Protein AF-A0A7X7DT13-F1 (afdb_monomer)

Nearest PDB structures (foldseek):
  2dmy-assembly1_A  TM=5.215E-01  e=1.303E+00  Homo sapiens
  7u3l-assembly1_A  TM=6.039E-01  e=2.149E+00  Homo sapiens
  6vff-assembly1_B  TM=4.395E-01  e=9.867E-01  Homo sapiens
  7s9y-assembly1_A  TM=3.881E-01  e=2.838E+00  Helicobacter hepaticus
  6t5l-assembly1_A  TM=2.490E-01  e=2.685E+00  Myroides odora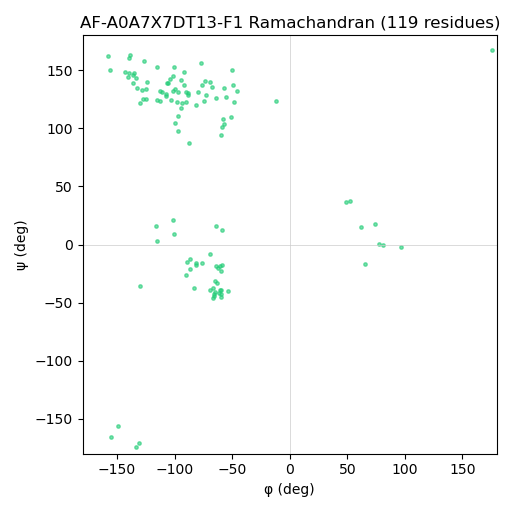timimus

Secondary structure (DSSP, 8-state):
-EEEEEEEETTEEEEEEEEEEEEE-SSS-EEEEEEEEEEETTEEEEEEESS-HHHHHHHHHHHHHTTT--EE-GGGSTTEE--TTTTTTTEEEETTS-S--EESS-SS-B---PPP-----

Foldseek 3Di:
DKDWDWFAKPNHIWIKIKDWDWDDPVPPDTATKIKIWTDDPNDIQIFIDRQENLNRVVRSQVSCVVVVMHTDWPSPDPQWDADPVCTRVQWTDGNVDDPWIDGGGHRVDGDPPDPPPPPPD

Structure (mmCIF, N/CA/C/O backbone):
data_AF-A0A7X7DT13-F1
#
_entry.id   AF-A0A7X7DT13-F1
#
loop_
_atom_site.group_PDB
_atom_site.id
_atom_site.type_symbol
_atom_site.label_atom_id
_atom_site.label_alt_id
_atom_site.label_comp_id
_atom_site.label_asym_id
_atom_site.label_entity_id
_atom_site.label_seq_id
_atom_site.pdbx_PDB_ins_code
_atom_site.Cartn_x
_atom_site.Cartn_y
_atom_site.Cartn_z
_atom_site.occupancy
_atom_site.B_iso_or_equiv
_atom_site.auth_seq_id
_atom_site.auth_comp_id
_atom_site.auth_asym_id
_atom_site.auth_atom_id
_atom_site.pdbx_PDB_model_num
ATOM 1 N N . LYS A 1 1 ? 0.604 15.505 -0.521 1.00 64.25 1 LYS A N 1
ATOM 2 C CA . LYS A 1 1 ? -0.379 15.588 -1.636 1.00 64.25 1 LYS A CA 1
ATOM 3 C C . LYS A 1 1 ? -1.197 14.307 -1.616 1.00 64.25 1 LYS A C 1
ATOM 5 O O . LYS A 1 1 ? -0.602 13.257 -1.414 1.00 64.25 1 LYS A O 1
ATOM 10 N N . MET A 1 2 ? -2.523 14.400 -1.712 1.00 77.62 2 MET A N 1
ATOM 11 C CA . MET A 1 2 ? -3.404 13.231 -1.725 1.00 77.62 2 MET A CA 1
ATOM 12 C C . MET A 1 2 ? -3.610 12.772 -3.165 1.00 77.62 2 MET A C 1
ATOM 14 O O . MET A 1 2 ? -3.875 13.593 -4.042 1.00 77.62 2 MET A O 1
ATOM 18 N N . HIS A 1 3 ? -3.448 11.477 -3.398 1.00 81.50 3 HIS A N 1
ATOM 19 C CA . HIS A 1 3 ? -3.625 10.834 -4.689 1.00 81.50 3 HIS A CA 1
ATOM 20 C C . HIS A 1 3 ? -4.659 9.719 -4.537 1.00 81.50 3 HIS A C 1
ATOM 22 O O . HIS A 1 3 ? -4.671 9.007 -3.533 1.00 81.50 3 HIS A O 1
ATOM 28 N N . CYS A 1 4 ? -5.539 9.575 -5.522 1.00 85.56 4 CYS A N 1
ATOM 29 C CA . CYS A 1 4 ? -6.442 8.435 -5.601 1.00 85.56 4 CYS A CA 1
ATOM 30 C C . CYS A 1 4 ? -5.956 7.493 -6.694 1.00 85.56 4 CYS A C 1
ATOM 32 O O . CYS A 1 4 ? -5.557 7.945 -7.767 1.00 85.56 4 CYS A O 1
ATOM 34 N N . CYS A 1 5 ? -6.017 6.199 -6.424 1.00 85.75 5 CYS A N 1
ATOM 35 C CA . CYS A 1 5 ? -5.726 5.160 -7.398 1.00 85.75 5 CYS A CA 1
ATOM 36 C C . CYS A 1 5 ? -6.723 4.012 -7.251 1.00 85.75 5 CYS A C 1
ATOM 38 O O . CYS A 1 5 ? -7.401 3.884 -6.231 1.00 85.75 5 CYS A O 1
ATOM 40 N N . GLU A 1 6 ? -6.838 3.209 -8.298 1.00 88.19 6 GLU A N 1
ATOM 41 C CA . GLU A 1 6 ? -7.693 2.029 -8.317 1.00 88.19 6 GLU A CA 1
ATOM 42 C C . GLU A 1 6 ? -6.823 0.803 -8.058 1.00 88.19 6 GLU A C 1
ATOM 44 O O . GLU A 1 6 ? -5.734 0.669 -8.615 1.00 88.19 6 GLU A O 1
ATOM 49 N N . GLY A 1 7 ? -7.291 -0.061 -7.169 1.00 86.75 7 GLY A N 1
ATOM 50 C CA . GLY A 1 7 ? -6.700 -1.359 -6.881 1.00 86.75 7 GLY A CA 1
ATOM 51 C C . GLY A 1 7 ? -7.777 -2.429 -6.898 1.00 86.75 7 GLY A C 1
ATOM 52 O O . GLY A 1 7 ? -8.921 -2.180 -7.284 1.00 86.75 7 GLY A O 1
ATOM 53 N N . THR A 1 8 ? -7.424 -3.629 -6.460 1.00 90.38 8 THR A N 1
ATOM 54 C CA . THR A 1 8 ? -8.359 -4.752 -6.415 1.00 90.38 8 THR A CA 1
ATOM 55 C C . THR A 1 8 ? -8.348 -5.375 -5.027 1.00 90.38 8 THR A C 1
ATOM 57 O O . THR A 1 8 ? -7.288 -5.604 -4.450 1.00 90.38 8 THR A O 1
ATOM 60 N N . ILE A 1 9 ? -9.534 -5.623 -4.480 1.00 89.88 9 ILE A N 1
ATOM 61 C CA . ILE A 1 9 ? -9.745 -6.295 -3.202 1.00 89.88 9 ILE A CA 1
ATOM 62 C C . ILE A 1 9 ? -10.671 -7.483 -3.432 1.00 89.88 9 ILE A C 1
ATOM 64 O O . ILE A 1 9 ? -11.763 -7.305 -3.963 1.00 89.88 9 ILE A O 1
ATOM 68 N N . ASN A 1 10 ? -10.256 -8.689 -3.035 1.00 89.00 10 ASN A N 1
ATOM 69 C CA . ASN A 1 10 ? -11.009 -9.929 -3.261 1.00 89.00 10 ASN A CA 1
ATOM 70 C C . ASN A 1 10 ? -11.481 -10.083 -4.729 1.00 89.00 10 ASN A C 1
ATOM 72 O O . ASN A 1 10 ? -12.593 -10.539 -4.987 1.00 89.00 10 ASN A O 1
ATOM 76 N N . GLY A 1 11 ? -10.669 -9.645 -5.699 1.00 85.12 11 GLY A N 1
ATOM 77 C CA . GLY A 1 11 ? -11.036 -9.641 -7.122 1.00 85.12 11 GLY A CA 1
ATOM 78 C C . GLY A 1 11 ? -11.979 -8.515 -7.585 1.00 85.12 11 GLY A C 1
ATOM 79 O O . GLY A 1 11 ? -12.290 -8.453 -8.773 1.00 85.12 11 GLY A O 1
ATOM 80 N N . VAL A 1 12 ? -12.407 -7.605 -6.705 1.00 87.94 12 VAL A N 1
ATOM 81 C CA . VAL A 1 12 ? -13.311 -6.482 -7.020 1.00 87.94 12 VAL A CA 1
ATOM 82 C C . VAL A 1 12 ? -12.547 -5.149 -7.029 1.00 87.94 12 VAL A C 1
ATOM 84 O O . VAL A 1 12 ? -11.699 -4.934 -6.161 1.00 87.94 12 VAL A O 1
ATOM 87 N N . PRO A 1 13 ? -12.815 -4.228 -7.977 1.00 89.50 13 PRO A N 1
ATOM 88 C CA . PRO A 1 13 ? -12.209 -2.899 -7.968 1.00 89.50 13 PRO A CA 1
ATOM 89 C C . PRO A 1 13 ? -12.489 -2.134 -6.669 1.00 89.50 13 PRO A C 1
ATOM 91 O O . PRO A 1 13 ? -13.626 -2.071 -6.205 1.00 89.50 13 PRO A O 1
ATOM 94 N N . ALA A 1 14 ? -11.454 -1.513 -6.112 1.00 90.62 14 ALA A N 1
ATOM 95 C CA . ALA A 1 14 ? -11.539 -0.689 -4.914 1.00 90.62 14 ALA A CA 1
ATOM 96 C C . ALA A 1 14 ? -10.726 0.597 -5.087 1.00 90.62 14 ALA A C 1
ATOM 98 O O . ALA A 1 14 ? -9.675 0.614 -5.735 1.00 90.62 14 ALA A O 1
ATOM 99 N N . ARG A 1 15 ? -11.208 1.690 -4.490 1.00 92.00 15 ARG A N 1
ATOM 100 C CA . ARG A 1 15 ? -10.539 2.990 -4.555 1.00 92.00 15 ARG A CA 1
ATOM 101 C C . ARG A 1 15 ? -9.626 3.178 -3.352 1.00 92.00 15 ARG A C 1
ATOM 103 O O . ARG A 1 15 ? -10.079 3.204 -2.212 1.00 92.00 15 ARG A O 1
ATOM 110 N N . PHE A 1 16 ? -8.350 3.389 -3.632 1.00 93.00 16 PHE A N 1
ATOM 111 C CA . PHE A 1 16 ? -7.331 3.676 -2.638 1.00 93.00 16 PHE A CA 1
ATOM 112 C C . PHE A 1 16 ? -7.012 5.164 -2.601 1.00 93.00 16 PHE A C 1
ATOM 114 O O . PHE A 1 16 ? -6.982 5.852 -3.627 1.00 93.00 16 PHE A O 1
ATOM 121 N N . THR A 1 17 ? -6.719 5.645 -1.400 1.00 93.25 17 THR A N 1
ATOM 122 C CA . THR A 1 17 ? -6.190 6.980 -1.152 1.00 93.25 17 THR A CA 1
ATOM 123 C C . THR A 1 17 ? -4.789 6.855 -0.585 1.00 93.25 17 THR A C 1
ATOM 125 O O . THR A 1 17 ? -4.573 6.206 0.434 1.00 93.25 17 THR A O 1
ATOM 128 N N . VAL A 1 18 ? -3.836 7.506 -1.239 1.00 90.69 18 VAL A N 1
ATOM 129 C CA . VAL A 1 18 ? -2.421 7.503 -0.864 1.00 90.69 18 VAL A CA 1
ATOM 130 C C . VAL A 1 18 ? -1.929 8.928 -0.676 1.00 90.69 18 VAL A C 1
ATOM 132 O O . VAL A 1 18 ? -2.233 9.819 -1.473 1.00 90.69 18 VAL A O 1
ATOM 135 N N . HIS A 1 19 ? -1.204 9.181 0.407 1.00 89.44 19 HIS A N 1
ATOM 136 C CA . HIS A 1 19 ? -0.719 10.523 0.711 1.00 89.44 19 HIS A CA 1
ATOM 137 C C . HIS A 1 19 ? 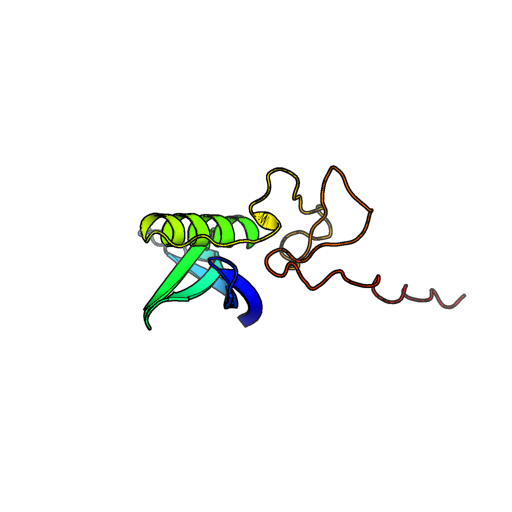0.494 10.511 1.635 1.00 89.44 19 HIS A C 1
ATOM 139 O O . HIS A 1 19 ? 0.780 9.533 2.320 1.00 89.44 19 HIS A O 1
ATOM 145 N N . THR A 1 20 ? 1.195 11.641 1.659 1.00 89.75 20 THR A N 1
ATOM 146 C CA . THR A 1 20 ? 2.198 11.953 2.676 1.00 89.75 20 THR A CA 1
ATOM 147 C C . THR A 1 20 ? 1.572 12.778 3.796 1.00 89.75 20 THR A C 1
ATOM 149 O O . THR A 1 20 ? 0.734 13.649 3.541 1.00 89.75 20 THR A O 1
ATOM 152 N N . GLY A 1 21 ? 1.979 12.512 5.032 1.00 87.25 21 GLY A N 1
ATOM 153 C CA . GLY A 1 21 ? 1.479 13.168 6.238 1.00 87.25 21 GLY A CA 1
ATOM 154 C C . GLY A 1 21 ? 2.499 13.112 7.372 1.00 87.25 21 GLY A C 1
ATOM 155 O O . GLY A 1 21 ? 3.669 12.810 7.143 1.00 87.25 21 GLY A O 1
ATOM 156 N N . ARG A 1 22 ? 2.067 13.408 8.600 1.00 85.50 22 ARG A N 1
ATOM 157 C CA . ARG A 1 22 ? 2.911 13.291 9.797 1.00 85.50 22 ARG A CA 1
ATOM 158 C C . ARG A 1 22 ? 2.574 12.007 10.545 1.00 85.50 22 ARG A C 1
ATOM 160 O O . ARG A 1 22 ? 1.403 11.752 10.798 1.00 85.50 22 ARG A O 1
ATOM 167 N N . ILE A 1 23 ? 3.591 11.233 10.916 1.00 77.94 23 ILE A N 1
ATOM 168 C CA . ILE A 1 23 ? 3.452 10.124 11.867 1.00 77.94 23 ILE A CA 1
ATOM 169 C C . ILE A 1 23 ? 3.900 10.624 13.240 1.00 77.94 23 ILE A C 1
ATOM 171 O O . ILE A 1 23 ? 5.032 11.092 13.397 1.00 77.94 23 ILE A O 1
ATOM 175 N N . GLU A 1 24 ? 3.011 10.524 14.227 1.00 74.06 24 GLU A N 1
ATOM 176 C CA . GLU A 1 24 ? 3.325 10.776 15.632 1.00 74.06 24 GLU A CA 1
ATOM 177 C C . GLU A 1 24 ? 3.816 9.485 16.285 1.00 74.06 24 GLU A C 1
ATOM 179 O O . GLU A 1 24 ? 3.170 8.444 16.200 1.00 74.06 24 GLU A O 1
ATOM 184 N N . THR A 1 25 ? 4.971 9.541 16.949 1.00 65.75 25 THR A N 1
ATOM 185 C CA . THR A 1 25 ? 5.603 8.346 17.537 1.00 65.75 25 THR A CA 1
ATOM 186 C C . THR A 1 25 ? 5.392 8.226 19.050 1.00 65.75 25 THR A C 1
ATOM 188 O O . THR A 1 25 ? 6.179 7.576 19.735 1.00 65.75 25 THR A O 1
ATOM 191 N N . GLY A 1 26 ? 4.371 8.880 19.619 1.00 65.44 26 GLY A N 1
ATOM 192 C CA . GLY A 1 26 ? 4.106 8.925 21.073 1.00 65.44 26 GLY A CA 1
ATOM 193 C C . GLY A 1 26 ? 5.181 9.651 21.904 1.00 65.44 26 GLY A C 1
ATOM 194 O O . GLY A 1 26 ? 4.941 10.065 23.033 1.00 65.44 26 GLY A O 1
ATOM 195 N N . ARG A 1 27 ? 6.367 9.856 21.330 1.00 58.50 27 ARG A N 1
ATOM 196 C CA . ARG A 1 27 ? 7.398 10.810 21.737 1.00 58.50 27 ARG A CA 1
ATOM 197 C C . ARG A 1 27 ? 7.284 12.009 20.799 1.00 58.50 27 ARG A C 1
ATOM 199 O O . ARG A 1 27 ? 6.868 11.841 19.657 1.00 58.50 27 ARG A O 1
ATOM 206 N N . SER A 1 28 ? 7.678 13.199 21.243 1.00 56.72 28 SER A N 1
ATOM 207 C CA . SER A 1 28 ? 7.500 14.501 20.564 1.00 56.72 28 SER A CA 1
ATOM 208 C C . SER A 1 28 ? 8.133 14.645 19.162 1.00 56.72 28 SER A C 1
ATOM 210 O O . SER A 1 28 ? 8.276 15.756 18.658 1.00 56.72 28 SER A O 1
ATOM 212 N N . ARG A 1 29 ? 8.571 13.550 18.533 1.00 59.00 29 ARG A N 1
ATOM 213 C CA . ARG A 1 29 ? 9.154 13.501 17.195 1.00 59.00 29 ARG A CA 1
ATOM 214 C C . ARG A 1 29 ? 8.065 13.176 16.173 1.00 59.00 29 ARG A C 1
ATOM 216 O O . ARG A 1 29 ? 7.479 12.092 16.203 1.00 59.00 29 ARG A O 1
ATOM 223 N N . MET A 1 30 ? 7.839 14.126 15.269 1.00 63.72 30 MET A N 1
ATOM 224 C CA . MET A 1 30 ? 7.021 13.959 14.071 1.00 63.72 30 MET A CA 1
ATOM 225 C C . MET A 1 30 ? 7.936 13.655 12.887 1.00 63.72 30 MET A C 1
ATOM 227 O O . MET A 1 30 ? 8.904 14.381 12.655 1.00 63.72 30 MET A O 1
ATOM 231 N N . PHE A 1 31 ? 7.605 12.622 12.121 1.00 74.50 31 PHE A N 1
ATOM 232 C CA . PHE A 1 31 ? 8.295 1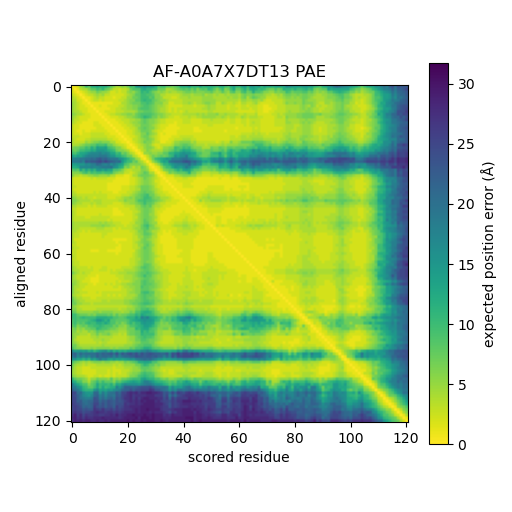2.294 10.874 1.00 74.50 31 PHE A CA 1
ATOM 233 C C . PHE A 1 31 ? 7.344 12.457 9.695 1.00 74.50 31 PHE A C 1
ATOM 235 O O . PHE A 1 31 ? 6.128 12.317 9.853 1.00 74.50 31 PHE A O 1
ATOM 242 N N . ILE A 1 32 ? 7.896 12.743 8.514 1.00 82.75 32 ILE A N 1
ATOM 243 C CA . ILE A 1 32 ? 7.139 12.569 7.275 1.00 82.75 32 ILE A CA 1
ATOM 244 C C . ILE A 1 32 ? 6.856 11.074 7.144 1.00 82.75 32 ILE A C 1
ATOM 246 O O . ILE A 1 32 ? 7.766 10.255 7.242 1.00 82.75 32 ILE A O 1
ATOM 250 N N . GLY A 1 33 ? 5.586 10.740 6.971 1.00 89.12 33 GLY A N 1
ATOM 251 C CA . GLY A 1 33 ? 5.122 9.382 6.768 1.00 89.12 33 GLY A CA 1
ATOM 252 C C . GLY A 1 33 ? 4.279 9.262 5.518 1.00 89.12 33 GLY A C 1
ATOM 253 O O . GLY A 1 33 ? 3.701 10.238 5.032 1.00 89.12 33 GLY A O 1
ATOM 254 N N . TYR A 1 34 ? 4.205 8.040 5.026 1.00 91.75 34 TYR A N 1
ATOM 255 C CA . TYR A 1 34 ? 3.379 7.633 3.909 1.00 91.75 34 TYR A CA 1
ATOM 256 C C . TYR A 1 34 ? 2.168 6.884 4.438 1.00 91.75 34 TYR A C 1
ATOM 258 O O . TYR A 1 34 ? 2.271 6.123 5.399 1.00 91.75 34 TYR A O 1
ATOM 266 N N . PHE A 1 35 ? 1.027 7.102 3.800 1.00 93.69 35 PHE A N 1
ATOM 267 C CA . PHE A 1 35 ? -0.253 6.542 4.200 1.00 93.69 35 PHE A CA 1
ATOM 268 C C . PHE A 1 35 ? -0.950 5.954 2.982 1.00 93.69 35 PHE A C 1
ATOM 270 O O . PHE A 1 35 ? -1.002 6.599 1.931 1.00 93.69 35 PHE A O 1
ATOM 277 N N . ALA A 1 36 ? -1.498 4.752 3.141 1.00 94.56 36 ALA A N 1
ATOM 278 C CA . ALA A 1 36 ? -2.337 4.083 2.158 1.00 94.56 36 ALA A CA 1
ATOM 279 C C . ALA A 1 36 ? -3.638 3.644 2.832 1.00 94.56 36 ALA A C 1
ATOM 281 O O . ALA A 1 36 ? -3.609 2.946 3.848 1.00 94.56 36 ALA A O 1
ATOM 282 N N . SER A 1 37 ? -4.767 4.063 2.271 1.00 95.88 37 SER A N 1
ATOM 283 C CA . SER A 1 37 ? -6.089 3.882 2.863 1.00 95.88 37 SER A CA 1
ATOM 284 C C . SER A 1 37 ? -7.083 3.357 1.838 1.00 95.88 37 SER A C 1
ATOM 286 O O . SER A 1 37 ? -7.072 3.787 0.685 1.00 95.88 37 SER A O 1
ATOM 288 N N . VAL A 1 38 ? -7.983 2.490 2.283 1.00 95.50 38 VAL A N 1
ATOM 289 C CA . VAL A 1 38 ? -9.168 2.048 1.539 1.00 95.50 38 VAL A CA 1
ATOM 290 C C . VAL A 1 38 ? -10.350 1.961 2.494 1.00 95.50 38 VAL A C 1
ATOM 292 O O . VAL A 1 38 ? -10.164 1.687 3.678 1.00 95.50 38 VAL A O 1
ATOM 295 N N . GLU A 1 39 ? -11.550 2.227 2.000 1.00 94.62 39 GLU A N 1
ATOM 296 C CA . GLU A 1 39 ? -12.779 2.085 2.777 1.00 94.62 39 GLU A CA 1
ATOM 297 C C . GLU A 1 39 ? -13.320 0.660 2.640 1.00 94.62 39 GLU A C 1
ATOM 299 O O . GLU A 1 39 ? -13.429 0.145 1.527 1.00 94.62 39 GLU A O 1
ATOM 304 N N . ILE A 1 40 ? -13.638 0.026 3.768 1.00 92.25 40 ILE A N 1
ATOM 305 C CA . ILE A 1 40 ? -14.259 -1.300 3.846 1.00 92.25 40 ILE A CA 1
ATOM 306 C C . ILE A 1 40 ? -15.445 -1.188 4.792 1.00 92.25 40 ILE A C 1
ATOM 308 O O . ILE A 1 40 ? -15.264 -0.795 5.941 1.00 92.25 40 ILE A O 1
ATOM 312 N N . ASP A 1 41 ? -16.642 -1.518 4.308 1.00 90.12 41 ASP A N 1
ATOM 313 C CA . ASP A 1 41 ? -17.890 -1.458 5.082 1.00 90.12 41 ASP A CA 1
ATOM 314 C C . ASP A 1 41 ? -18.126 -0.093 5.766 1.00 90.12 41 ASP A C 1
ATOM 316 O O . ASP A 1 41 ? -18.611 -0.018 6.891 1.00 90.12 41 ASP A O 1
ATOM 320 N N . GLY A 1 42 ? -17.753 1.001 5.088 1.00 90.38 42 GLY A N 1
ATOM 321 C CA . GLY A 1 42 ? -17.864 2.374 5.600 1.00 90.38 42 GLY A CA 1
ATOM 322 C C . GLY A 1 42 ? -16.741 2.804 6.552 1.00 90.38 42 GLY A C 1
ATOM 323 O O . GLY A 1 42 ? -16.730 3.947 7.002 1.00 90.38 42 GLY A O 1
ATOM 324 N N . GLU A 1 43 ? -15.776 1.927 6.839 1.00 92.25 43 GLU A N 1
ATOM 325 C CA . GLU A 1 43 ? -14.672 2.190 7.762 1.00 92.25 43 GLU A CA 1
ATOM 326 C C . GLU A 1 43 ? -13.323 2.291 7.028 1.00 92.25 43 GLU A C 1
ATOM 328 O O . GLU A 1 43 ? -12.958 1.396 6.253 1.00 92.25 43 GLU A O 1
ATOM 333 N N . PRO A 1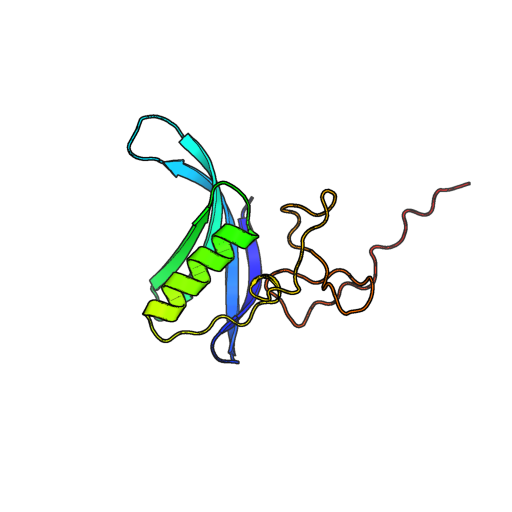 44 ? -12.510 3.333 7.286 1.00 94.44 44 PRO A N 1
ATOM 334 C CA . PRO A 1 44 ? -11.204 3.465 6.659 1.00 94.44 44 PRO A CA 1
ATOM 335 C C . PRO A 1 44 ? -10.189 2.483 7.259 1.00 94.44 44 PRO A C 1
ATOM 337 O O . PRO A 1 44 ? -9.852 2.521 8.445 1.00 94.44 44 PRO A O 1
ATOM 340 N N . VAL A 1 45 ? -9.594 1.652 6.408 1.00 96.50 45 VAL A N 1
ATOM 341 C CA . VAL A 1 45 ? -8.452 0.797 6.748 1.00 96.50 45 VAL A CA 1
ATOM 342 C C . VAL A 1 45 ? -7.176 1.459 6.253 1.00 96.50 45 VAL A C 1
ATOM 344 O O . VAL A 1 45 ? -6.887 1.466 5.060 1.00 96.50 45 VAL A O 1
ATOM 347 N N . THR A 1 46 ? -6.401 2.030 7.178 1.00 96.44 46 THR A N 1
ATOM 348 C CA . THR A 1 46 ? -5.201 2.815 6.845 1.00 96.44 46 THR A CA 1
ATOM 349 C C . THR A 1 46 ? -3.924 2.132 7.314 1.00 96.44 46 THR A C 1
ATOM 351 O O . THR A 1 46 ? -3.751 1.872 8.506 1.00 96.44 46 THR A O 1
ATOM 354 N N . GLY A 1 47 ? -3.002 1.882 6.389 1.00 95.25 47 GLY A N 1
ATOM 355 C CA . GLY A 1 47 ? -1.604 1.568 6.668 1.00 95.25 47 GLY A CA 1
ATOM 356 C C . GLY A 1 47 ? -0.745 2.831 6.664 1.00 95.25 47 GLY A C 1
ATOM 357 O O . GLY A 1 47 ? -1.042 3.783 5.943 1.00 95.25 47 GLY A O 1
ATOM 358 N N . ALA A 1 48 ? 0.308 2.844 7.480 1.00 93.88 48 ALA A N 1
ATOM 359 C CA . ALA A 1 48 ? 1.247 3.957 7.577 1.00 93.88 48 ALA A CA 1
ATOM 360 C C . ALA A 1 48 ? 2.675 3.429 7.724 1.00 93.88 48 ALA A C 1
ATOM 362 O O . ALA A 1 48 ? 2.866 2.405 8.380 1.00 93.88 48 ALA A O 1
ATOM 363 N N . ASP A 1 49 ? 3.650 4.111 7.130 1.00 91.88 49 ASP A N 1
ATOM 364 C CA . ASP A 1 49 ? 5.072 3.787 7.269 1.00 91.88 49 ASP A CA 1
ATOM 365 C C . ASP A 1 49 ? 5.951 5.018 6.997 1.00 91.88 49 ASP A C 1
ATOM 367 O O . ASP A 1 49 ? 5.571 5.900 6.225 1.00 91.88 49 ASP A O 1
ATOM 371 N N . SER A 1 50 ? 7.123 5.107 7.626 1.00 88.44 50 SER A N 1
ATOM 372 C CA . SER A 1 50 ? 8.067 6.216 7.411 1.00 88.44 50 SER A CA 1
ATOM 373 C C . SER A 1 50 ? 9.015 6.002 6.230 1.00 88.44 50 SER A C 1
ATOM 375 O O . SER A 1 50 ? 9.589 6.963 5.729 1.00 88.44 50 SER A O 1
ATOM 377 N N . SER A 1 51 ? 9.207 4.755 5.806 1.00 86.56 51 SER A N 1
ATOM 378 C CA . SER A 1 51 ? 10.212 4.353 4.817 1.00 86.56 51 SER A CA 1
ATOM 379 C C . SER A 1 51 ? 9.717 4.576 3.393 1.00 86.56 51 SER A C 1
ATOM 381 O O . SER A 1 51 ? 10.481 4.994 2.532 1.00 86.56 51 SER A O 1
ATOM 383 N N . GLY A 1 52 ? 8.430 4.333 3.140 1.00 88.44 52 GLY A N 1
ATOM 384 C CA . GLY A 1 52 ? 7.867 4.552 1.816 1.00 88.44 52 GLY A CA 1
ATOM 385 C C . GLY A 1 52 ? 6.412 4.139 1.670 1.00 88.44 52 GLY A C 1
ATOM 386 O O . GLY A 1 52 ? 5.838 3.431 2.504 1.00 88.44 52 GLY A O 1
ATOM 387 N N . ILE A 1 53 ? 5.813 4.560 0.560 1.00 88.94 53 ILE A N 1
ATOM 388 C CA . ILE A 1 53 ? 4.404 4.286 0.256 1.00 88.94 53 ILE A CA 1
ATOM 389 C C . ILE A 1 53 ? 4.110 2.794 0.048 1.00 88.94 53 ILE A C 1
ATOM 391 O O . ILE A 1 53 ? 3.039 2.325 0.426 1.00 88.94 53 ILE A O 1
ATOM 395 N N . VAL A 1 54 ? 5.073 2.023 -0.466 1.00 90.88 54 VAL A N 1
ATOM 396 C CA . VAL A 1 54 ? 4.958 0.561 -0.605 1.00 90.88 54 VAL A CA 1
ATOM 397 C C . VAL A 1 54 ? 4.863 -0.123 0.758 1.00 90.88 54 VAL A C 1
ATOM 399 O O . VAL A 1 54 ? 4.050 -1.027 0.943 1.00 90.88 54 VAL A O 1
ATOM 402 N N . PHE A 1 55 ? 5.640 0.329 1.742 1.00 91.62 55 PHE A N 1
ATOM 403 C CA . PHE A 1 55 ? 5.561 -0.200 3.104 1.00 91.62 55 PHE A CA 1
ATOM 404 C C . PHE A 1 55 ? 4.249 0.196 3.786 1.00 91.62 55 PHE A C 1
ATOM 406 O O . PHE A 1 55 ? 3.612 -0.642 4.422 1.00 91.62 55 PHE A O 1
ATOM 413 N N . ALA A 1 56 ? 3.772 1.426 3.570 1.00 93.31 56 ALA A N 1
ATOM 414 C CA . ALA A 1 56 ? 2.449 1.837 4.035 1.00 93.31 56 ALA A CA 1
ATOM 415 C C . ALA A 1 56 ? 1.332 0.969 3.424 1.00 93.31 56 ALA A C 1
ATOM 417 O O . ALA A 1 56 ? 0.400 0.582 4.129 1.00 93.31 56 ALA A O 1
ATOM 418 N N . LEU A 1 57 ? 1.448 0.605 2.142 1.00 93.56 57 LEU A N 1
ATOM 419 C CA . LEU A 1 57 ? 0.522 -0.306 1.470 1.00 93.56 57 LEU A CA 1
ATOM 420 C C . LEU A 1 57 ? 0.579 -1.726 2.041 1.00 93.56 57 LEU A C 1
ATOM 422 O O . LEU A 1 57 ? -0.469 -2.320 2.276 1.00 93.56 57 LEU A O 1
ATOM 426 N N . ARG A 1 58 ? 1.774 -2.259 2.321 1.00 94.19 58 ARG A N 1
ATOM 427 C CA . ARG A 1 58 ? 1.938 -3.559 2.997 1.00 94.19 58 ARG A CA 1
ATOM 428 C C . ARG A 1 58 ? 1.280 -3.553 4.375 1.00 94.19 58 ARG A C 1
ATOM 430 O O . ARG A 1 58 ? 0.495 -4.443 4.679 1.00 94.19 58 ARG A O 1
ATOM 437 N N . ASN A 1 59 ? 1.489 -2.497 5.159 1.00 95.44 59 ASN A N 1
ATOM 438 C CA . ASN A 1 59 ? 0.829 -2.332 6.456 1.00 95.44 59 ASN A CA 1
ATOM 439 C C . ASN A 1 59 ? -0.703 -2.221 6.322 1.00 95.44 59 ASN A C 1
ATOM 441 O O . ASN A 1 59 ? -1.433 -2.677 7.200 1.00 95.44 59 ASN A O 1
ATOM 445 N N . CYS A 1 60 ? -1.209 -1.625 5.236 1.00 96.25 60 CYS A N 1
ATOM 446 C CA . CYS A 1 60 ? -2.640 -1.610 4.919 1.00 96.25 60 CYS A CA 1
ATOM 447 C C . CYS A 1 60 ? -3.142 -3.028 4.589 1.00 96.25 60 CYS A C 1
ATOM 449 O O . CYS A 1 60 ? -4.145 -3.463 5.152 1.00 96.25 60 CYS A O 1
ATOM 451 N N . ALA A 1 61 ? -2.408 -3.775 3.759 1.00 95.25 61 ALA A N 1
ATOM 452 C CA . ALA A 1 61 ? -2.730 -5.148 3.378 1.00 95.25 61 ALA A CA 1
ATOM 453 C C . ALA A 1 61 ? -2.797 -6.094 4.587 1.00 95.25 61 ALA A C 1
ATOM 455 O O . ALA A 1 61 ? -3.740 -6.871 4.692 1.00 95.25 61 ALA A O 1
ATOM 456 N N . GLU A 1 62 ? -1.866 -5.986 5.538 1.00 96.19 62 GLU A N 1
ATOM 457 C CA . GLU A 1 62 ? -1.898 -6.777 6.777 1.00 96.19 62 GLU A CA 1
ATOM 458 C C . GLU A 1 62 ? -3.153 -6.486 7.617 1.00 96.19 62 GLU A C 1
ATOM 460 O O . GLU A 1 62 ? -3.812 -7.402 8.115 1.00 96.19 62 GLU A O 1
ATOM 465 N N . LYS A 1 63 ? -3.554 -5.212 7.722 1.00 96.94 63 LYS A N 1
ATOM 4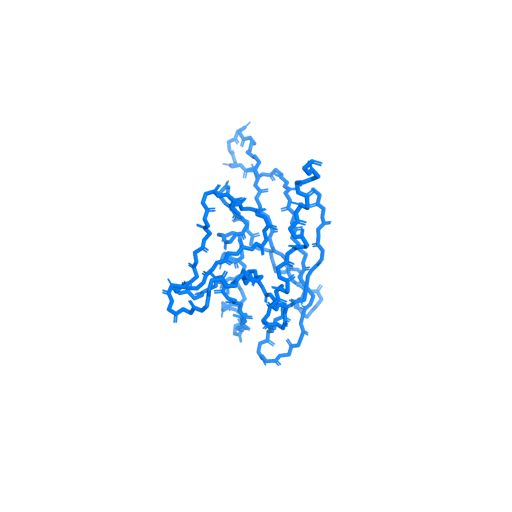66 C CA . LYS A 1 63 ? -4.790 -4.820 8.424 1.00 96.94 63 LYS A CA 1
ATOM 467 C C . LYS A 1 63 ? -6.049 -5.322 7.718 1.00 96.94 63 LYS A C 1
ATOM 469 O O . LYS A 1 63 ? -7.001 -5.698 8.397 1.00 96.94 63 LYS A O 1
ATOM 474 N N . LEU A 1 64 ? -6.065 -5.328 6.385 1.00 95.06 64 LEU A N 1
ATOM 475 C CA . LEU A 1 64 ? -7.151 -5.910 5.590 1.00 95.06 64 LEU A CA 1
ATOM 476 C C . LEU A 1 64 ? -7.214 -7.428 5.779 1.00 95.06 64 LEU A C 1
ATOM 478 O O . LEU A 1 64 ? -8.285 -7.974 6.041 1.00 95.06 64 LEU A O 1
ATOM 482 N N . ARG A 1 65 ? -6.062 -8.104 5.753 1.00 94.75 65 ARG A N 1
ATOM 483 C CA . ARG A 1 65 ? -5.962 -9.555 5.934 1.00 94.75 65 ARG A CA 1
ATOM 484 C C . ARG A 1 65 ? -6.496 -9.998 7.292 1.00 94.75 65 ARG A C 1
ATOM 486 O O . ARG A 1 65 ? -7.207 -10.997 7.363 1.00 94.75 65 ARG A O 1
ATOM 493 N N . ALA A 1 66 ? -6.234 -9.226 8.347 1.00 94.50 66 ALA A N 1
ATOM 494 C CA . ALA A 1 66 ? -6.804 -9.458 9.676 1.00 94.50 66 A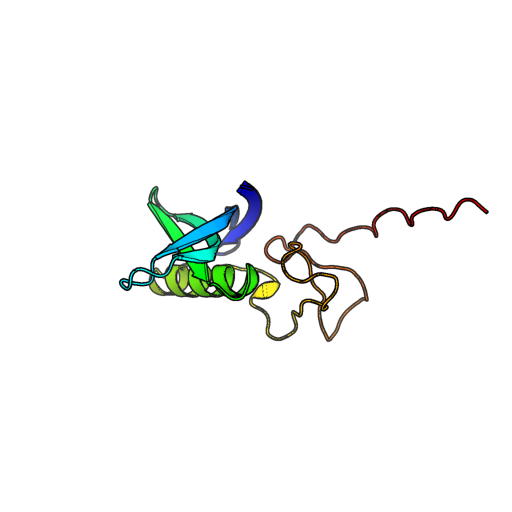LA A CA 1
ATOM 495 C C . ALA A 1 66 ? -8.348 -9.401 9.706 1.00 94.50 66 ALA A C 1
ATOM 497 O O . ALA A 1 66 ? -8.961 -9.925 10.631 1.00 94.50 66 ALA A O 1
ATOM 498 N N . ARG A 1 67 ? -8.977 -8.797 8.689 1.00 93.62 67 ARG A N 1
ATOM 499 C CA . ARG A 1 67 ? -10.434 -8.735 8.487 1.00 93.62 67 ARG A CA 1
ATOM 500 C C . ARG A 1 67 ? -10.947 -9.752 7.456 1.00 93.62 67 ARG A C 1
ATOM 502 O O . ARG A 1 67 ? -12.100 -9.673 7.055 1.00 93.62 67 ARG A O 1
ATOM 509 N N . GLY A 1 68 ? -10.107 -10.681 6.993 1.00 93.75 68 GLY A N 1
ATOM 510 C CA . GLY A 1 68 ? -10.468 -11.633 5.934 1.00 93.75 68 GLY A CA 1
ATOM 511 C C . GLY A 1 68 ? -10.536 -11.012 4.533 1.00 93.75 68 GLY A C 1
ATOM 512 O O . GLY A 1 68 ? -11.127 -11.598 3.630 1.00 93.75 68 GLY A O 1
ATOM 513 N N . VAL A 1 69 ? -9.942 -9.832 4.347 1.00 93.56 69 VAL A N 1
ATOM 514 C CA . VAL A 1 69 ? -9.947 -9.087 3.087 1.00 93.56 69 VAL A CA 1
ATOM 515 C C . VAL A 1 69 ? -8.564 -9.157 2.442 1.00 93.56 69 VAL A C 1
ATOM 517 O O . VAL A 1 69 ? -7.559 -8.843 3.077 1.00 93.56 69 VAL A O 1
ATOM 520 N N . VAL A 1 70 ? -8.495 -9.561 1.175 1.00 92.19 70 VAL A N 1
ATOM 521 C CA . VAL A 1 70 ? -7.242 -9.684 0.419 1.00 92.19 70 VAL A CA 1
ATOM 522 C C . VAL A 1 70 ? -7.100 -8.506 -0.534 1.00 92.19 70 VAL A C 1
ATOM 524 O O . VAL A 1 70 ? -7.972 -8.271 -1.364 1.00 92.19 70 VAL A O 1
ATOM 527 N N . LEU A 1 71 ? -5.989 -7.775 -0.426 1.00 90.38 71 LEU A N 1
ATOM 528 C CA . LEU A 1 71 ? -5.576 -6.768 -1.401 1.00 90.38 71 LEU A CA 1
ATOM 529 C C . LEU A 1 71 ? -4.696 -7.418 -2.472 1.00 90.38 71 LEU A C 1
ATOM 531 O O . LEU A 1 71 ? -3.637 -7.957 -2.159 1.00 90.38 71 LEU A O 1
ATOM 535 N N . ASP A 1 72 ? -5.102 -7.296 -3.731 1.00 89.19 72 ASP A N 1
ATOM 536 C CA . ASP A 1 72 ? -4.330 -7.718 -4.895 1.00 89.19 72 ASP A CA 1
ATOM 537 C C . ASP A 1 72 ? -3.586 -6.517 -5.487 1.00 89.19 72 ASP A C 1
ATOM 539 O O . ASP A 1 72 ? -4.139 -5.739 -6.267 1.00 89.19 72 ASP A O 1
ATOM 543 N N . ALA A 1 73 ? -2.311 -6.365 -5.130 1.00 89.50 73 ALA A N 1
ATOM 544 C CA . ALA A 1 73 ? -1.475 -5.257 -5.586 1.00 89.50 73 ALA A CA 1
ATOM 545 C C . ALA A 1 73 ? -0.074 -5.741 -6.005 1.00 89.50 73 ALA A C 1
ATOM 547 O O . ALA A 1 73 ? 0.517 -6.560 -5.293 1.00 89.50 73 ALA A O 1
ATOM 548 N N . PRO A 1 74 ? 0.507 -5.222 -7.111 1.00 88.88 74 PRO A N 1
ATOM 549 C CA . PRO A 1 74 ? 1.855 -5.595 -7.544 1.00 88.88 74 PRO A CA 1
ATOM 550 C C . PRO A 1 74 ? 2.918 -5.426 -6.457 1.00 88.88 74 PRO A C 1
ATOM 552 O O . PRO A 1 74 ? 3.748 -6.313 -6.280 1.00 88.88 74 PRO A O 1
ATOM 555 N N . ALA A 1 75 ? 2.851 -4.351 -5.664 1.00 89.94 75 ALA A N 1
ATOM 556 C CA . ALA A 1 75 ? 3.845 -4.059 -4.630 1.00 89.94 75 ALA A CA 1
ATOM 557 C C . ALA A 1 75 ? 3.849 -5.024 -3.425 1.00 89.94 75 ALA A C 1
ATOM 559 O O . ALA A 1 75 ? 4.758 -4.977 -2.585 1.00 89.94 75 ALA A O 1
ATOM 560 N N . LEU A 1 76 ? 2.857 -5.918 -3.342 1.00 89.94 76 LEU A N 1
ATOM 561 C CA . LEU A 1 76 ? 2.827 -7.013 -2.368 1.00 89.94 76 LEU A CA 1
ATOM 562 C C . LEU A 1 76 ? 3.567 -8.264 -2.862 1.00 89.94 76 LEU A C 1
ATOM 564 O O . LEU A 1 76 ? 3.843 -9.159 -2.069 1.00 89.94 76 LEU A O 1
ATOM 568 N N . SER A 1 77 ? 3.918 -8.332 -4.147 1.00 87.94 77 SER A N 1
ATOM 569 C CA . SER A 1 77 ? 4.749 -9.407 -4.681 1.00 87.94 77 SER A CA 1
ATOM 570 C C . SER A 1 77 ? 6.205 -9.246 -4.243 1.00 87.94 77 SER A C 1
ATOM 572 O O . SER A 1 77 ? 6.762 -8.151 -4.302 1.00 87.94 77 SER A O 1
ATOM 574 N N . GLU A 1 78 ? 6.870 -10.354 -3.913 1.00 85.94 78 GLU A N 1
ATOM 575 C CA . GLU A 1 78 ? 8.323 -10.393 -3.671 1.00 85.94 78 GLU A CA 1
ATOM 576 C C . GLU A 1 78 ? 9.149 -10.018 -4.912 1.00 85.94 78 GLU A C 1
ATOM 578 O O . GLU A 1 78 ? 10.316 -9.638 -4.814 1.00 85.94 78 GLU A O 1
ATOM 583 N N . ARG A 1 79 ? 8.536 -10.111 -6.096 1.00 87.50 79 ARG A N 1
ATOM 584 C CA . ARG A 1 79 ? 9.163 -9.772 -7.377 1.00 87.50 79 ARG A CA 1
ATOM 585 C C . ARG A 1 79 ? 9.137 -8.276 -7.664 1.00 87.50 79 ARG A C 1
ATOM 587 O O . ARG A 1 79 ? 9.879 -7.835 -8.537 1.00 87.50 79 ARG A O 1
ATOM 594 N N . PHE A 1 80 ? 8.296 -7.510 -6.974 1.00 87.94 80 PHE A N 1
ATOM 595 C CA . PHE A 1 80 ? 8.219 -6.069 -7.166 1.00 87.94 80 PHE A CA 1
ATOM 596 C C . PHE A 1 80 ? 9.406 -5.371 -6.500 1.00 87.94 80 PHE A C 1
ATOM 598 O O . PHE A 1 80 ? 9.770 -5.679 -5.362 1.00 87.94 80 PHE A O 1
ATOM 605 N N . TYR A 1 81 ? 9.982 -4.392 -7.188 1.00 86.81 81 TYR A N 1
ATOM 606 C CA . TYR A 1 81 ? 10.992 -3.507 -6.623 1.00 86.81 81 TYR A CA 1
ATOM 607 C C . TYR A 1 81 ? 10.833 -2.077 -7.140 1.00 86.81 81 TYR A C 1
ATOM 609 O O . TYR A 1 81 ? 10.438 -1.851 -8.283 1.00 86.81 81 TYR A O 1
ATOM 617 N N . GLU A 1 82 ? 11.181 -1.102 -6.305 1.00 87.12 82 GLU A N 1
ATOM 618 C CA . GLU A 1 82 ? 11.389 0.278 -6.743 1.00 87.12 82 GLU A CA 1
ATOM 619 C C . GLU A 1 82 ? 12.868 0.458 -7.101 1.00 87.12 82 GLU A C 1
ATOM 621 O O . GLU A 1 82 ? 13.762 -0.028 -6.404 1.00 87.12 82 GLU A O 1
ATOM 626 N N . SER A 1 83 ? 13.140 1.143 -8.210 1.00 81.19 83 SER A N 1
ATOM 627 C CA . SER A 1 83 ? 14.490 1.637 -8.485 1.00 81.19 83 SER A CA 1
ATOM 628 C C . SER A 1 83 ? 14.751 2.878 -7.627 1.00 81.19 83 SER A C 1
ATOM 630 O O . SER A 1 83 ? 13.810 3.597 -7.297 1.00 81.19 83 SER A O 1
ATOM 632 N N . GLY A 1 84 ? 16.013 3.213 -7.345 1.00 74.69 84 GLY A N 1
ATOM 633 C CA . GLY A 1 84 ? 16.339 4.462 -6.632 1.00 74.69 84 GLY A CA 1
ATOM 634 C C . GLY A 1 84 ? 15.855 5.737 -7.346 1.00 74.69 84 GLY A C 1
ATOM 635 O O . GLY A 1 84 ? 15.744 6.785 -6.724 1.00 74.69 84 GLY A O 1
ATOM 636 N N . LEU A 1 85 ? 15.528 5.654 -8.643 1.00 71.06 85 LEU A N 1
ATOM 637 C CA . LEU A 1 85 ? 14.947 6.750 -9.428 1.00 71.06 85 LEU A CA 1
ATOM 638 C C . LEU A 1 85 ? 13.410 6.790 -9.388 1.00 71.06 85 LEU A C 1
ATOM 640 O O . LEU A 1 85 ? 12.820 7.787 -9.795 1.00 71.06 85 LEU A O 1
ATOM 644 N N . SER A 1 86 ? 12.759 5.714 -8.939 1.00 69.94 86 SER A N 1
ATOM 645 C CA . SER A 1 86 ? 11.298 5.583 -8.884 1.00 69.94 86 SER A CA 1
ATOM 646 C C . SER A 1 86 ? 10.761 5.471 -7.457 1.00 69.94 86 SER A C 1
ATOM 648 O O . SER A 1 86 ? 9.554 5.320 -7.278 1.00 69.94 86 SER A O 1
ATOM 650 N N . GLU A 1 87 ? 11.629 5.558 -6.452 1.00 76.06 87 GLU A N 1
ATOM 651 C CA . GLU A 1 87 ? 11.254 5.466 -5.046 1.00 76.06 87 GLU A CA 1
ATOM 652 C C . GLU A 1 87 ? 10.171 6.499 -4.700 1.00 76.06 87 GLU A C 1
ATOM 654 O O . GLU A 1 87 ? 10.302 7.691 -4.988 1.00 76.06 87 GLU A O 1
ATOM 659 N N . ASN A 1 88 ? 9.069 6.034 -4.106 1.00 75.94 88 ASN A N 1
ATOM 660 C CA . ASN A 1 88 ? 7.919 6.856 -3.718 1.00 75.94 88 ASN A CA 1
ATOM 661 C C . ASN A 1 88 ? 7.203 7.569 -4.883 1.00 75.94 88 ASN A C 1
ATOM 663 O O . ASN A 1 88 ? 6.374 8.454 -4.654 1.00 75.94 88 ASN A O 1
ATOM 667 N N . SER A 1 89 ? 7.463 7.164 -6.130 1.00 79.19 89 SER A N 1
ATOM 668 C CA . SER A 1 89 ? 6.811 7.731 -7.322 1.00 79.19 89 SER A CA 1
ATOM 669 C C . SER A 1 89 ? 5.419 7.155 -7.598 1.00 79.19 89 SER A C 1
ATOM 671 O O . SER A 1 89 ? 4.660 7.721 -8.385 1.00 79.19 89 SER A O 1
ATOM 673 N N . GLY A 1 90 ? 5.085 6.023 -6.974 1.00 82.25 90 GLY A N 1
ATOM 674 C CA . GLY A 1 90 ? 3.903 5.226 -7.310 1.00 82.25 90 GLY A CA 1
ATOM 675 C C . GLY A 1 90 ? 4.170 4.054 -8.257 1.00 82.25 90 GLY A C 1
ATOM 676 O O . GLY A 1 90 ? 3.254 3.287 -8.559 1.00 82.25 90 GLY A O 1
ATOM 677 N N . TRP A 1 91 ? 5.417 3.904 -8.708 1.00 85.06 91 TRP A N 1
ATOM 678 C CA . TRP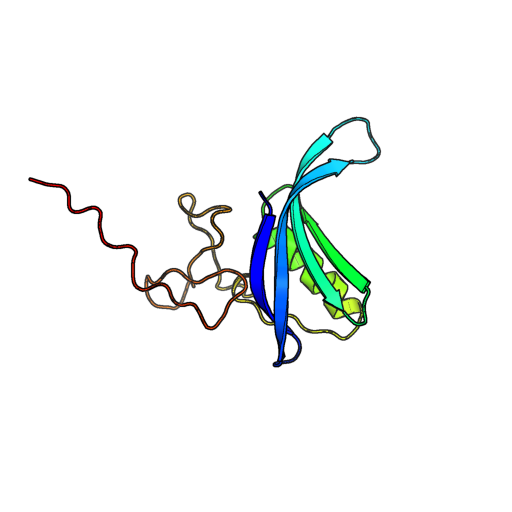 A 1 91 ? 5.809 2.966 -9.754 1.00 85.06 91 TRP A CA 1
ATOM 679 C C . TRP A 1 91 ? 7.086 2.204 -9.397 1.00 85.06 91 TRP A C 1
ATOM 681 O O . TRP A 1 91 ? 8.003 2.734 -8.769 1.00 85.06 91 TRP A O 1
ATOM 691 N N . GLY A 1 92 ? 7.158 0.966 -9.872 1.00 88.25 92 GLY A N 1
ATOM 692 C CA . GLY A 1 92 ? 8.336 0.110 -9.777 1.00 88.25 92 GLY A CA 1
ATOM 693 C C . GLY A 1 92 ? 8.412 -0.844 -10.960 1.00 88.25 92 GLY A C 1
ATOM 694 O O . GLY A 1 92 ? 7.841 -0.579 -12.015 1.00 88.25 92 GLY A O 1
ATOM 695 N N . TYR A 1 93 ? 9.106 -1.957 -10.777 1.00 86.75 93 TYR A N 1
ATOM 696 C CA . TYR A 1 93 ? 9.369 -2.957 -11.806 1.00 86.75 93 TYR A CA 1
ATOM 697 C C . TYR A 1 93 ? 9.229 -4.364 -11.218 1.00 86.75 93 TYR A C 1
ATOM 699 O O . TYR A 1 93 ? 9.250 -4.545 -9.997 1.00 86.75 93 TYR A O 1
ATOM 707 N N . MET A 1 94 ? 9.098 -5.369 -12.084 1.00 87.12 94 MET A N 1
ATOM 708 C CA . MET A 1 94 ? 9.034 -6.780 -11.696 1.00 87.12 94 MET A CA 1
ATOM 709 C C . MET A 1 94 ? 10.340 -7.478 -12.083 1.00 87.12 94 MET A C 1
ATOM 711 O O . MET A 1 94 ? 10.757 -7.393 -13.230 1.00 87.12 94 MET A O 1
ATOM 715 N N . ARG A 1 95 ? 10.972 -8.199 -11.148 1.00 81.69 95 ARG A N 1
ATOM 716 C CA . ARG A 1 95 ? 12.283 -8.857 -11.349 1.00 81.69 95 ARG A CA 1
ATOM 717 C C . ARG A 1 95 ? 12.333 -9.886 -12.487 1.00 81.69 95 ARG A C 1
ATOM 719 O O . ARG A 1 95 ? 13.415 -10.141 -12.999 1.00 81.69 95 ARG A O 1
ATOM 726 N N . ASP A 1 96 ? 11.188 -10.447 -12.873 1.00 75.12 96 ASP A N 1
ATOM 727 C CA . ASP A 1 96 ? 11.100 -11.560 -13.830 1.00 75.12 96 ASP A CA 1
ATOM 728 C C . ASP A 1 96 ? 10.358 -11.185 -15.131 1.00 75.12 96 ASP A C 1
ATOM 730 O O . ASP A 1 96 ? 9.872 -12.072 -15.833 1.00 75.12 96 ASP A O 1
ATOM 734 N N . GLY A 1 97 ? 10.174 -9.891 -15.416 1.00 64.38 97 GLY A N 1
ATOM 735 C CA . GLY A 1 97 ? 9.335 -9.409 -16.520 1.00 64.38 97 GLY A CA 1
ATOM 736 C C . GLY A 1 97 ? 9.980 -8.317 -17.371 1.00 64.38 97 GLY A C 1
ATOM 737 O O . GLY A 1 97 ? 11.146 -7.984 -17.188 1.00 64.38 97 GLY A O 1
ATOM 738 N N . ASP A 1 98 ? 9.184 -7.786 -18.306 1.00 60.41 98 ASP A N 1
ATOM 739 C CA . ASP A 1 98 ? 9.531 -6.648 -19.164 1.00 60.41 98 ASP A CA 1
ATOM 740 C C . ASP A 1 98 ? 10.070 -5.457 -18.347 1.00 60.41 98 ASP A C 1
ATOM 742 O O . ASP A 1 98 ? 9.602 -5.201 -17.236 1.00 60.41 98 ASP A O 1
ATOM 746 N N . ASP A 1 99 ? 10.954 -4.650 -18.949 1.00 70.00 99 ASP A N 1
ATOM 747 C CA . ASP A 1 99 ? 11.447 -3.360 -18.415 1.00 70.00 99 ASP A CA 1
ATOM 748 C C . ASP A 1 99 ? 10.338 -2.282 -18.286 1.00 70.00 99 ASP A C 1
ATOM 750 O O . ASP A 1 99 ? 10.603 -1.078 -18.189 1.00 70.00 99 ASP A O 1
ATOM 754 N N . GLU A 1 100 ? 9.069 -2.686 -18.334 1.00 81.81 100 GLU A N 1
ATOM 755 C CA . GLU A 1 100 ? 7.923 -1.799 -18.235 1.00 81.81 100 GLU A CA 1
ATOM 756 C C . GLU A 1 100 ? 7.644 -1.434 -16.770 1.00 81.81 100 GLU A C 1
ATOM 758 O O . GLU A 1 100 ? 7.549 -2.313 -15.907 1.00 81.81 100 GLU A O 1
ATOM 763 N N . PRO A 1 101 ? 7.456 -0.140 -16.467 1.00 84.12 101 PRO A N 1
ATOM 764 C CA . PRO A 1 101 ? 7.076 0.281 -15.132 1.00 84.12 101 PRO A CA 1
ATOM 765 C C . PRO A 1 101 ? 5.656 -0.196 -14.794 1.00 84.12 101 PRO A C 1
ATOM 767 O O . PRO A 1 101 ? 4.710 -0.040 -15.574 1.00 84.12 101 PRO A O 1
ATOM 770 N N . VAL A 1 102 ? 5.506 -0.727 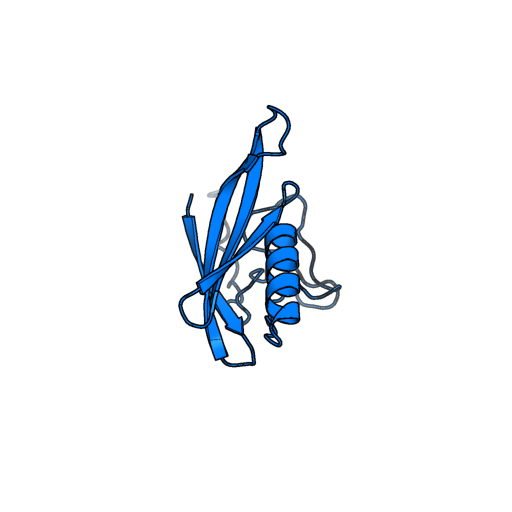-13.583 1.00 85.88 102 VAL A N 1
ATOM 771 C CA . VAL A 1 102 ? 4.257 -1.251 -13.024 1.00 85.88 102 VAL A CA 1
ATOM 772 C C . VAL A 1 102 ? 3.801 -0.360 -11.874 1.00 85.88 102 VAL A C 1
ATOM 774 O O . VAL A 1 102 ? 4.588 -0.022 -10.985 1.00 85.88 102 VAL A O 1
ATOM 777 N N . HIS A 1 103 ? 2.523 0.024 -11.879 1.00 88.06 103 HIS A N 1
ATOM 778 C CA . HIS A 1 103 ? 1.937 0.799 -10.790 1.00 88.06 103 HIS A CA 1
ATOM 779 C C . HIS A 1 103 ? 1.828 -0.065 -9.527 1.00 88.06 103 HIS A C 1
ATOM 781 O O . HIS A 1 103 ? 1.437 -1.228 -9.587 1.00 88.06 103 HIS A O 1
ATOM 787 N N . TYR A 1 104 ? 2.115 0.498 -8.356 1.00 88.00 104 TYR A N 1
ATOM 788 C CA . TYR A 1 104 ? 2.231 -0.274 -7.109 1.00 88.00 104 TYR A CA 1
ATOM 789 C C . TYR A 1 104 ? 0.940 -0.970 -6.606 1.00 88.00 104 TYR A C 1
ATOM 791 O O . TYR A 1 104 ? 1.015 -1.902 -5.810 1.00 88.00 104 TYR A O 1
ATOM 799 N N . ILE A 1 105 ? -0.234 -0.545 -7.081 1.00 90.12 105 ILE A N 1
ATOM 800 C CA . ILE A 1 105 ? -1.586 -0.899 -6.605 1.00 90.12 105 ILE A CA 1
ATOM 801 C C . ILE A 1 105 ? -2.460 -1.327 -7.783 1.00 90.12 105 ILE A C 1
ATOM 803 O O . ILE A 1 105 ? -3.283 -2.225 -7.654 1.00 90.12 105 ILE A O 1
ATOM 807 N N . ASP A 1 106 ? -2.269 -0.700 -8.943 1.00 83.31 106 ASP A N 1
ATOM 808 C CA . ASP A 1 106 ? -3.176 -0.838 -10.078 1.00 83.31 106 ASP A CA 1
ATOM 809 C C . ASP A 1 106 ? -2.604 -1.884 -11.030 1.00 83.31 106 ASP A C 1
ATOM 811 O O . ASP A 1 106 ? -1.571 -1.660 -11.662 1.00 83.31 106 ASP A O 1
ATOM 815 N N . ARG A 1 107 ? -3.265 -3.040 -11.125 1.00 67.44 107 ARG A N 1
ATOM 816 C CA . ARG A 1 107 ? -2.850 -4.123 -12.027 1.00 67.44 107 ARG A CA 1
ATOM 817 C C . ARG A 1 107 ? -3.196 -3.862 -13.494 1.00 67.44 107 ARG A C 1
ATOM 819 O O . ARG A 1 107 ? -2.677 -4.564 -14.358 1.00 67.44 107 ARG A O 1
ATOM 826 N N . THR A 1 108 ? -4.083 -2.909 -13.774 1.00 62.81 108 THR A N 1
ATOM 827 C CA . THR A 1 108 ? -4.568 -2.607 -15.131 1.00 62.81 108 THR A CA 1
ATOM 828 C C . THR A 1 108 ? -3.714 -1.553 -15.826 1.00 62.81 108 THR A C 1
ATOM 830 O O . THR A 1 108 ? -3.600 -1.554 -17.052 1.00 62.81 108 THR A O 1
ATOM 833 N N . LYS A 1 109 ? -3.051 -0.683 -15.057 1.00 58.94 109 LYS A N 1
ATOM 834 C CA . LYS A 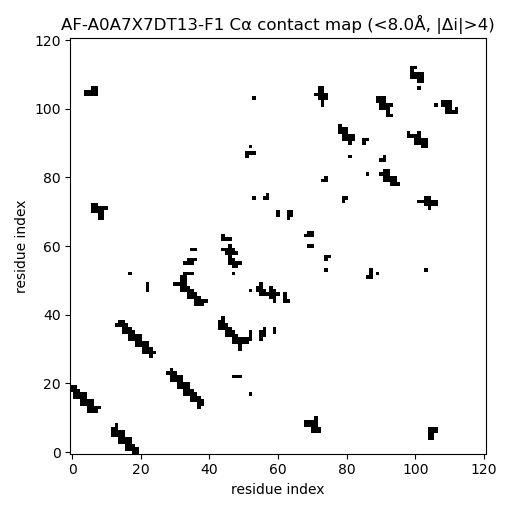1 109 ? -2.166 0.351 -15.595 1.00 58.94 109 LYS A CA 1
ATOM 835 C C . LYS A 1 109 ? -0.739 -0.170 -15.778 1.00 58.94 109 LYS A C 1
ATOM 837 O O . LYS A 1 109 ? 0.127 0.031 -14.930 1.00 58.94 109 LYS A O 1
ATOM 842 N N . LYS A 1 110 ? -0.477 -0.771 -16.941 1.00 52.09 110 LYS A N 1
ATOM 843 C CA . LYS A 1 110 ? 0.853 -0.710 -17.569 1.00 52.09 110 LYS A CA 1
ATOM 844 C C . LYS A 1 110 ? 1.037 0.703 -18.121 1.00 52.09 110 LYS A C 1
ATOM 846 O O . LYS A 1 110 ? 0.157 1.189 -18.830 1.00 52.09 110 LYS A O 1
ATOM 851 N N . TYR A 1 111 ? 2.138 1.385 -17.816 1.00 46.41 111 TYR A N 1
ATOM 852 C CA . TYR A 1 111 ? 2.415 2.645 -18.505 1.00 46.41 111 TYR A CA 1
ATOM 853 C C . TYR A 1 111 ? 3.054 2.336 -19.862 1.00 46.41 111 TYR A C 1
ATOM 855 O O . TYR A 1 111 ? 4.150 1.781 -19.924 1.00 46.41 111 TYR A O 1
ATOM 863 N N . THR A 1 112 ? 2.419 2.756 -20.958 1.00 42.78 112 THR A N 1
ATOM 864 C CA . THR A 1 112 ? 3.144 3.074 -22.194 1.00 42.78 112 THR A CA 1
ATOM 865 C C . THR A 1 112 ? 4.145 4.160 -21.843 1.00 42.78 112 THR A C 1
ATOM 867 O O . THR A 1 112 ? 3.714 5.273 -21.546 1.00 42.78 112 THR A O 1
ATOM 870 N N . ARG A 1 113 ? 5.438 3.803 -21.799 1.00 36.41 113 ARG A N 1
ATOM 871 C CA . ARG A 1 113 ? 6.621 4.661 -21.592 1.00 36.41 113 ARG A CA 1
ATOM 872 C C . ARG A 1 113 ? 6.280 6.158 -21.709 1.00 36.41 113 ARG A C 1
ATOM 874 O O . ARG A 1 113 ? 5.779 6.541 -22.769 1.00 36.41 113 ARG A O 1
ATOM 881 N N . PRO A 1 114 ? 6.548 7.013 -20.695 1.00 36.06 114 PRO A N 1
ATOM 882 C CA . PRO A 1 114 ? 6.367 8.453 -20.878 1.00 36.06 114 PRO A CA 1
ATOM 883 C C . PRO A 1 114 ? 7.061 8.857 -22.183 1.00 36.06 114 PRO A C 1
ATOM 885 O O . PRO A 1 114 ? 8.136 8.301 -22.453 1.00 36.06 114 PRO A O 1
ATOM 888 N N . PRO A 1 115 ? 6.450 9.723 -23.023 1.00 34.31 115 PRO A N 1
ATOM 889 C CA . PRO A 1 115 ? 7.097 10.163 -24.249 1.00 34.31 115 PRO A CA 1
ATOM 890 C C . PRO A 1 115 ? 8.505 10.575 -23.852 1.00 34.31 115 PRO A C 1
ATOM 892 O O . PRO A 1 115 ? 8.680 11.349 -22.904 1.00 34.31 115 PRO A O 1
ATOM 895 N N . ARG A 1 116 ? 9.504 9.938 -24.483 1.00 39.56 116 ARG A N 1
ATOM 896 C CA . ARG A 1 116 ? 10.895 10.331 -24.289 1.00 39.56 116 ARG A CA 1
ATOM 897 C C . ARG A 1 116 ? 10.895 11.847 -24.405 1.00 39.56 116 ARG A C 1
ATOM 899 O O . ARG A 1 116 ? 10.256 12.385 -25.306 1.00 39.56 116 ARG A O 1
ATOM 906 N N . TYR A 1 117 ? 11.544 12.523 -23.464 1.00 40.94 117 TYR A N 1
ATOM 907 C CA . TYR A 1 117 ? 11.881 13.912 -23.693 1.00 40.94 117 TYR A CA 1
ATOM 908 C C . TYR A 1 117 ? 12.703 13.879 -24.977 1.00 40.94 117 TYR A C 1
ATOM 910 O O . TYR A 1 117 ? 13.822 13.364 -24.961 1.00 40.94 117 TYR A O 1
ATOM 918 N N . ASP A 1 118 ? 12.098 14.274 -26.098 1.00 42.53 118 ASP A N 1
ATOM 919 C CA . ASP A 1 118 ? 12.825 14.470 -27.335 1.00 42.53 118 ASP A CA 1
ATOM 920 C C . ASP A 1 118 ? 13.856 15.524 -26.968 1.00 42.53 118 ASP A C 1
ATOM 922 O O . ASP A 1 118 ? 13.541 16.704 -26.779 1.00 42.53 118 ASP A O 1
ATOM 926 N N . SER A 1 119 ? 15.085 15.072 -26.740 1.00 40.47 119 SER A N 1
ATOM 927 C CA . SER A 1 119 ? 16.237 15.940 -26.690 1.00 40.47 119 SER A CA 1
ATOM 928 C C . SER A 1 119 ? 16.267 16.593 -28.058 1.00 40.47 119 SER A C 1
ATOM 930 O O . SER A 1 119 ? 16.739 15.990 -29.023 1.00 40.47 119 SER A O 1
ATOM 932 N N . LYS A 1 120 ? 15.658 17.780 -28.155 1.00 41.44 120 LYS A N 1
ATOM 933 C CA . LYS A 1 120 ? 15.806 18.653 -29.309 1.00 41.44 120 LYS A CA 1
ATOM 934 C C . LYS A 1 120 ? 17.308 18.779 -29.534 1.00 41.44 120 LYS A C 1
ATOM 936 O O . LYS A 1 120 ? 18.016 19.292 -28.668 1.00 41.44 120 LYS A O 1
ATOM 941 N N . SER A 1 121 ? 17.749 18.158 -30.623 1.00 40.94 121 SER A N 1
ATOM 942 C CA . SER A 1 121 ? 19.090 18.294 -31.183 1.00 40.94 121 SER A CA 1
ATOM 943 C C . SER A 1 121 ? 19.242 19.682 -31.787 1.00 40.94 121 SER A C 1
ATOM 945 O O . SER A 1 121 ? 18.203 20.237 -32.220 1.00 40.94 121 SER A O 1
#

Radius of gyration: 15.62 Å; Cα contacts (8 Å, |Δi|>4): 240; chains: 1; bounding box: 37×30×53 Å

Mean predicted aligned error: 7.99 Å

pLDDT: mean 80.89, std 16.38, range [34.31, 96.94]

Sequence (121 aa):
KMHCCEGTINGVPARFTVHTGRIETGRSRMFIGYFASVEIDGEPVTGADSSGIVFALRNCAEKLRARGVVLDAPALSERFYESGLSENSGWGYMRDGDDEPVHYIDRTKKYTRPPRYDSKS

Solvent-accessible surface area (backbone atoms only — not comparable to full-atom values): 6911 Å² total; per-residue (Å²): 102,82,44,78,49,56,28,30,40,78,89,38,84,40,66,33,42,36,32,60,48,76,42,78,67,94,49,101,56,72,42,71,20,19,34,23,31,36,71,54,98,91,42,80,47,69,9,62,27,69,88,31,48,62,52,0,38,49,45,22,39,55,60,34,44,78,71,77,38,49,67,56,34,51,53,75,40,90,50,41,44,61,48,93,90,30,62,80,69,58,38,26,37,44,79,91,59,67,99,52,49,36,31,42,36,27,85,82,49,67,56,81,70,75,78,71,79,75,74,80,124